Protein AF-A0A9P7SWV3-F1 (afdb_monomer_lite)

Organism: NCBI:txid123648

Structure (mmCIF, N/CA/C/O backbone):
data_AF-A0A9P7SWV3-F1
#
_entry.id   AF-A0A9P7SWV3-F1
#
loop_
_atom_site.group_PDB
_atom_site.id
_atom_site.type_symbol
_atom_site.label_atom_id
_atom_site.label_alt_id
_atom_site.label_comp_id
_atom_site.label_asym_id
_atom_site.label_entity_id
_atom_site.label_seq_id
_atom_site.pdbx_PDB_ins_code
_atom_site.Cartn_x
_atom_site.Cartn_y
_atom_site.Cartn_z
_atom_site.occupancy
_atom_site.B_iso_or_equiv
_atom_site.auth_seq_id
_atom_site.auth_comp_id
_atom_site.auth_asym_id
_atom_site.auth_atom_id
_atom_site.pdbx_PDB_model_num
ATOM 1 N N . MET A 1 1 ? 20.714 -32.577 -22.177 1.00 39.03 1 MET A N 1
ATOM 2 C CA . MET A 1 1 ? 20.484 -31.128 -22.333 1.00 39.03 1 MET A CA 1
ATOM 3 C C . MET A 1 1 ? 19.039 -30.992 -22.747 1.00 39.03 1 MET A C 1
ATOM 5 O O . MET A 1 1 ? 18.682 -31.550 -23.772 1.00 39.03 1 MET A O 1
ATOM 9 N N . SER A 1 2 ? 18.201 -30.453 -21.867 1.00 39.22 2 SER A N 1
ATOM 10 C CA . SER A 1 2 ? 16.748 -30.442 -22.049 1.00 39.22 2 SER A CA 1
ATOM 11 C C . SER A 1 2 ? 16.338 -29.062 -22.540 1.00 39.22 2 SER A C 1
ATOM 13 O O . SER A 1 2 ? 16.364 -28.103 -21.770 1.00 39.22 2 SER A O 1
ATOM 15 N N . ASP A 1 3 ? 16.011 -28.975 -23.823 1.00 48.41 3 ASP A N 1
ATOM 16 C CA . ASP A 1 3 ? 15.522 -27.764 -24.470 1.00 48.41 3 ASP A CA 1
ATOM 17 C C . ASP A 1 3 ? 14.057 -27.527 -24.085 1.00 48.41 3 ASP A C 1
ATOM 19 O O . ASP A 1 3 ? 13.187 -28.353 -24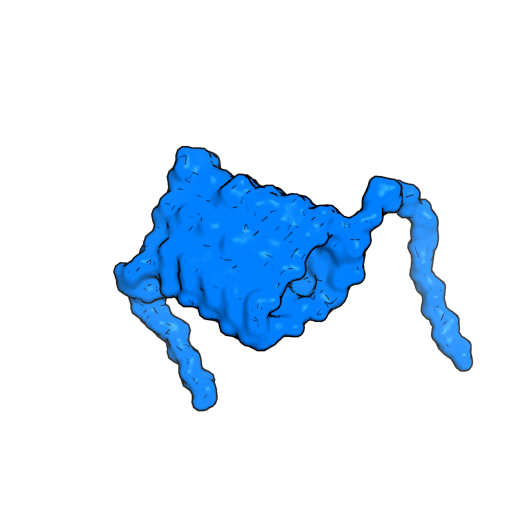.365 1.00 48.41 3 ASP A O 1
ATOM 23 N N . TYR A 1 4 ? 13.773 -26.391 -23.449 1.00 41.53 4 TYR A N 1
ATOM 24 C CA . TYR A 1 4 ? 12.409 -25.898 -23.271 1.00 41.53 4 TYR A CA 1
ATOM 25 C C . TYR A 1 4 ? 12.095 -24.884 -24.375 1.00 41.53 4 TYR A C 1
ATOM 27 O O . TYR A 1 4 ? 12.618 -23.772 -24.383 1.00 41.53 4 TYR A O 1
ATOM 35 N N . TYR A 1 5 ? 11.219 -25.279 -25.299 1.00 44.59 5 TYR A N 1
ATOM 36 C CA . TYR A 1 5 ? 10.535 -24.381 -26.229 1.00 44.59 5 TYR A CA 1
ATOM 37 C C . TYR A 1 5 ? 9.260 -23.836 -25.575 1.00 44.59 5 TYR A C 1
ATOM 39 O O . TYR A 1 5 ? 8.425 -24.612 -25.113 1.00 44.59 5 TYR A O 1
ATOM 47 N N . ALA A 1 6 ? 9.059 -22.519 -25.629 1.00 40.03 6 ALA A N 1
ATOM 48 C CA . ALA A 1 6 ? 7.742 -21.904 -25.493 1.00 40.03 6 ALA A CA 1
ATOM 49 C C . ALA A 1 6 ? 7.605 -20.736 -26.487 1.00 40.03 6 ALA A C 1
ATOM 51 O O . ALA A 1 6 ? 8.231 -19.693 -26.347 1.00 40.03 6 ALA A O 1
ATOM 52 N N . ALA A 1 7 ? 6.829 -21.026 -27.532 1.00 39.44 7 ALA A N 1
ATOM 53 C CA . ALA A 1 7 ? 6.034 -20.183 -28.425 1.00 39.44 7 ALA A CA 1
ATOM 54 C C . ALA A 1 7 ? 6.258 -18.650 -28.491 1.00 39.44 7 ALA A C 1
ATOM 56 O O . ALA A 1 7 ? 5.904 -17.926 -27.572 1.00 39.44 7 ALA A O 1
ATOM 57 N N . GLY A 1 8 ? 6.610 -18.191 -29.703 1.00 38.69 8 GLY A N 1
ATOM 58 C CA . GLY A 1 8 ? 5.845 -17.174 -30.453 1.00 38.69 8 GLY A CA 1
ATOM 59 C C . GLY A 1 8 ? 6.117 -15.684 -30.167 1.00 38.69 8 GLY A C 1
ATOM 60 O O . GLY A 1 8 ? 6.080 -15.271 -29.016 1.00 38.69 8 GLY A O 1
ATOM 61 N N . PRO A 1 9 ? 6.332 -14.839 -31.199 1.00 64.12 9 PRO A N 1
ATOM 62 C CA . PRO A 1 9 ? 6.694 -13.436 -31.028 1.00 64.12 9 PRO A CA 1
ATOM 63 C C . PRO A 1 9 ? 5.447 -12.546 -30.902 1.00 64.12 9 PRO A C 1
ATOM 65 O O . PRO A 1 9 ? 4.568 -12.582 -31.761 1.00 64.12 9 PRO A O 1
ATOM 68 N N . SER A 1 10 ? 5.393 -11.674 -29.897 1.00 42.50 10 SER A N 1
ATOM 69 C CA . SER A 1 10 ? 4.484 -10.523 -29.901 1.00 42.50 10 SER A CA 1
ATOM 70 C C . SER A 1 10 ? 5.249 -9.275 -29.491 1.00 42.50 10 SER A C 1
ATOM 72 O O . SER A 1 10 ? 5.840 -9.208 -28.416 1.00 42.50 10 SER A O 1
ATOM 74 N N . LEU A 1 11 ? 5.282 -8.316 -30.413 1.00 52.41 11 LEU A N 1
ATOM 75 C CA . LEU A 1 11 ? 5.893 -7.009 -30.251 1.00 52.41 11 LEU A CA 1
ATOM 76 C C . LEU A 1 11 ? 5.311 -6.293 -29.027 1.00 52.41 11 LEU A C 1
ATOM 78 O O . LEU A 1 11 ? 4.157 -5.885 -29.076 1.00 52.41 11 LEU A O 1
ATOM 82 N N . GLU A 1 12 ? 6.119 -6.026 -28.004 1.00 39.00 12 GLU A N 1
ATOM 83 C CA . GLU A 1 12 ? 5.798 -4.988 -27.023 1.00 39.00 12 GLU A CA 1
ATOM 84 C C . GLU A 1 12 ? 7.023 -4.103 -26.792 1.00 39.00 12 GLU A C 1
ATOM 86 O O . GLU A 1 12 ? 7.982 -4.443 -26.101 1.00 39.00 12 GLU A O 1
ATOM 91 N N . TYR A 1 13 ? 6.989 -2.930 -27.424 1.00 40.34 13 TYR A N 1
ATOM 92 C CA . TYR A 1 13 ? 7.826 -1.794 -27.066 1.00 40.34 13 TYR A CA 1
ATOM 93 C C . TYR A 1 13 ? 7.386 -1.310 -25.684 1.00 40.34 13 TYR A C 1
ATOM 95 O O . TYR A 1 13 ? 6.547 -0.423 -25.563 1.00 40.34 13 TYR A O 1
ATOM 103 N N . SER A 1 14 ? 7.917 -1.902 -24.622 1.00 44.84 14 SER A N 1
ATOM 104 C CA . SER A 1 14 ? 7.875 -1.317 -23.286 1.00 44.84 14 SER A CA 1
ATOM 105 C C . SER A 1 14 ? 9.023 -1.894 -22.468 1.00 44.84 14 SER A C 1
ATOM 107 O O . SER A 1 14 ? 9.011 -3.064 -22.108 1.00 44.84 14 SER A O 1
ATOM 109 N N . ASN A 1 15 ? 10.033 -1.075 -22.176 1.00 51.16 15 ASN A N 1
ATOM 110 C CA . ASN A 1 15 ? 11.107 -1.398 -21.231 1.00 51.16 15 ASN A CA 1
ATOM 111 C C . ASN A 1 15 ? 10.548 -1.465 -19.789 1.00 51.16 15 ASN A C 1
ATOM 113 O O . ASN A 1 15 ? 10.976 -0.703 -18.926 1.00 51.16 15 ASN A O 1
ATOM 117 N N . PHE A 1 16 ? 9.567 -2.328 -19.508 1.00 53.72 16 PHE A N 1
ATOM 118 C CA . PHE A 1 16 ? 9.227 -2.661 -18.130 1.00 53.72 16 PHE A CA 1
ATOM 119 C C . PHE A 1 16 ? 10.358 -3.524 -17.592 1.00 53.72 16 PHE A C 1
ATOM 121 O O . PHE A 1 16 ? 10.622 -4.622 -18.086 1.00 53.72 16 PHE A O 1
ATOM 128 N N . LYS A 1 17 ? 11.069 -3.018 -16.584 1.00 69.94 17 LYS A N 1
ATOM 129 C CA . LYS A 1 17 ? 12.048 -3.840 -15.880 1.00 69.94 17 LYS A CA 1
ATOM 130 C C . LYS A 1 17 ? 11.255 -4.925 -15.144 1.00 69.94 17 LYS A C 1
ATOM 132 O O . LYS A 1 17 ? 10.518 -4.624 -14.211 1.00 69.94 17 LYS A O 1
ATOM 137 N N . ARG A 1 18 ? 11.331 -6.169 -15.625 1.00 71.50 18 ARG A N 1
ATOM 138 C CA . ARG A 1 18 ? 10.614 -7.292 -15.017 1.00 71.50 18 ARG A CA 1
ATOM 139 C C . ARG A 1 18 ? 11.448 -7.870 -13.882 1.00 71.50 18 ARG A C 1
ATOM 141 O O . ARG A 1 18 ? 12.574 -8.316 -14.098 1.00 71.50 18 ARG A O 1
ATOM 148 N N . CYS A 1 19 ? 10.894 -7.856 -12.680 1.00 78.56 19 CYS A N 1
ATOM 149 C CA . CYS A 1 19 ? 11.506 -8.423 -11.487 1.00 78.56 19 CYS A CA 1
ATOM 150 C C . CYS A 1 19 ? 10.643 -9.574 -10.959 1.00 78.56 19 CYS A C 1
ATOM 152 O O . CYS A 1 19 ? 9.417 -9.542 -11.057 1.00 78.56 19 CYS A O 1
ATOM 154 N N . GLY A 1 20 ? 11.291 -10.594 -10.394 1.00 86.31 20 GLY A N 1
ATOM 155 C CA . GLY A 1 20 ? 10.606 -11.635 -9.628 1.00 86.31 20 GLY A CA 1
ATOM 156 C C . GLY A 1 20 ? 10.197 -11.118 -8.248 1.00 86.31 20 GLY A C 1
ATOM 157 O O . GLY A 1 20 ? 9.825 -9.961 -8.091 1.00 86.31 20 GLY A O 1
ATOM 158 N N . ASN A 1 21 ? 10.310 -11.956 -7.221 1.00 86.56 21 ASN A N 1
ATOM 159 C CA . ASN A 1 21 ? 10.096 -11.501 -5.847 1.00 86.56 21 ASN A CA 1
ATOM 160 C C . ASN A 1 21 ? 11.136 -10.440 -5.457 1.00 86.56 21 ASN A C 1
ATOM 162 O O . ASN A 1 21 ? 12.326 -10.609 -5.725 1.00 86.56 21 ASN A O 1
ATOM 166 N N . ILE A 1 22 ? 10.690 -9.374 -4.797 1.00 87.00 22 ILE A N 1
ATOM 167 C CA . ILE A 1 22 ? 11.555 -8.320 -4.267 1.00 87.00 22 ILE A CA 1
ATOM 168 C C . ILE A 1 22 ? 11.413 -8.330 -2.753 1.00 87.00 22 ILE A C 1
ATOM 170 O O . ILE A 1 22 ? 10.319 -8.146 -2.228 1.00 87.00 22 ILE A O 1
ATOM 174 N N . THR A 1 23 ? 12.517 -8.534 -2.048 1.00 88.00 23 THR A N 1
ATOM 175 C CA . THR A 1 23 ? 12.558 -8.514 -0.585 1.00 88.00 23 THR A CA 1
ATOM 176 C C . THR A 1 23 ? 13.679 -7.596 -0.125 1.00 88.00 23 THR A C 1
ATOM 178 O O . THR A 1 23 ? 14.797 -7.704 -0.624 1.00 88.00 23 THR A O 1
ATOM 181 N N . SER A 1 24 ? 13.387 -6.704 0.814 1.00 86.75 24 SER A N 1
ATOM 182 C CA . SER A 1 24 ? 14.362 -5.796 1.422 1.00 86.75 24 SER A CA 1
ATOM 183 C C . SER A 1 24 ? 14.085 -5.677 2.915 1.00 86.75 24 SER A C 1
ATOM 185 O O . SER A 1 24 ? 12.931 -5.586 3.313 1.00 86.75 24 SER A O 1
ATOM 187 N N . ASP A 1 25 ? 15.111 -5.634 3.756 1.00 87.00 25 ASP A N 1
ATOM 188 C CA . ASP A 1 25 ? 14.944 -5.372 5.194 1.00 87.00 25 ASP A CA 1
ATOM 189 C C . ASP A 1 25 ? 14.910 -3.865 5.509 1.00 87.00 25 ASP A C 1
ATOM 191 O O . ASP A 1 25 ? 14.440 -3.438 6.561 1.00 87.00 25 ASP A O 1
ATOM 195 N N . ASN A 1 26 ? 15.363 -3.038 4.565 1.00 89.12 26 ASN A N 1
ATOM 196 C CA . ASN A 1 26 ? 15.453 -1.584 4.677 1.00 89.12 26 ASN A CA 1
ATOM 197 C C . ASN A 1 26 ? 14.523 -0.889 3.670 1.00 89.12 26 ASN A C 1
ATOM 199 O O . ASN A 1 26 ? 13.709 -1.532 3.012 1.00 89.12 26 ASN A O 1
ATOM 203 N N . LEU A 1 27 ? 14.665 0.436 3.542 1.00 87.44 27 LEU A N 1
ATOM 204 C CA . LEU A 1 27 ? 13.975 1.258 2.546 1.00 87.44 27 LEU A CA 1
ATOM 205 C C . LEU A 1 27 ? 14.071 0.643 1.140 1.00 87.44 27 LEU A C 1
ATOM 207 O O . LEU A 1 27 ? 15.168 0.488 0.604 1.00 87.44 27 LEU A O 1
ATOM 211 N N . LEU A 1 28 ? 12.919 0.368 0.532 1.00 88.75 28 LEU A N 1
ATOM 212 C CA . LEU A 1 28 ? 12.810 -0.117 -0.837 1.00 88.75 28 LEU A CA 1
ATOM 213 C C . LEU A 1 28 ? 12.247 0.985 -1.737 1.00 88.75 28 LEU A C 1
ATOM 215 O O . LEU A 1 28 ? 11.121 1.434 -1.534 1.00 88.75 28 LEU A O 1
ATOM 219 N N . THR A 1 29 ? 13.001 1.382 -2.758 1.00 88.75 29 THR A N 1
ATOM 220 C CA . THR A 1 29 ? 12.540 2.345 -3.766 1.00 88.75 29 THR A CA 1
ATOM 221 C C . THR A 1 29 ? 12.425 1.657 -5.117 1.00 88.75 29 THR A C 1
ATOM 223 O O . THR A 1 29 ? 13.398 1.094 -5.618 1.00 88.75 29 THR A O 1
ATOM 226 N N . LEU A 1 30 ? 11.235 1.708 -5.709 1.00 86.62 30 LEU A N 1
ATOM 227 C CA . LEU A 1 30 ? 10.934 1.161 -7.024 1.00 86.62 30 LEU A CA 1
ATOM 228 C C . LEU A 1 30 ? 10.432 2.286 -7.923 1.00 86.62 30 LEU A C 1
ATOM 230 O O . LEU A 1 30 ? 9.436 2.939 -7.623 1.00 86.62 30 LEU A O 1
ATOM 234 N N . THR A 1 31 ? 11.112 2.484 -9.044 1.00 87.44 31 THR A N 1
ATOM 235 C CA . THR A 1 31 ? 10.754 3.506 -10.028 1.00 87.44 31 THR A CA 1
ATOM 236 C C . THR A 1 31 ? 10.341 2.821 -11.321 1.00 87.44 31 THR A C 1
ATOM 238 O O . THR A 1 31 ? 11.062 1.966 -11.841 1.00 87.44 31 THR A O 1
ATOM 241 N N . GLY A 1 32 ? 9.156 3.172 -11.804 1.00 81.44 32 GLY A N 1
ATOM 242 C CA . GLY A 1 32 ? 8.552 2.629 -13.004 1.00 81.44 32 GLY A CA 1
ATOM 243 C C . GLY A 1 32 ? 9.060 3.273 -14.297 1.00 81.44 32 GLY A C 1
ATOM 244 O O . GLY A 1 32 ? 9.696 4.329 -14.252 1.00 81.44 32 GLY A O 1
ATOM 245 N N . PRO A 1 33 ? 8.750 2.674 -15.464 1.00 86.25 33 PRO A N 1
ATOM 246 C CA . PRO A 1 33 ? 7.885 1.501 -15.665 1.00 86.25 33 PRO A CA 1
ATOM 247 C C . PRO A 1 33 ? 8.495 0.189 -15.127 1.00 86.25 33 PRO A C 1
ATOM 249 O O . PRO A 1 33 ? 9.539 -0.265 -15.595 1.00 86.25 33 PRO A O 1
ATOM 252 N N . LEU A 1 34 ? 7.845 -0.426 -14.130 1.00 86.69 34 LEU A N 1
ATOM 253 C CA . LEU A 1 34 ? 8.314 -1.645 -13.457 1.00 86.69 34 LEU A CA 1
ATOM 254 C C . LEU A 1 34 ? 7.191 -2.680 -13.382 1.00 86.69 34 LEU A C 1
ATOM 256 O O . LEU A 1 34 ? 6.073 -2.351 -12.989 1.00 86.69 34 LEU A O 1
ATOM 260 N N . GLU A 1 35 ? 7.514 -3.930 -13.703 1.00 87.94 35 GLU A N 1
ATOM 261 C CA . GLU A 1 35 ? 6.604 -5.059 -13.535 1.00 87.94 35 GLU A CA 1
ATOM 262 C C . GLU A 1 35 ? 7.225 -6.081 -12.583 1.00 87.94 35 GLU A C 1
ATOM 264 O O . GLU A 1 35 ? 8.328 -6.583 -12.800 1.00 87.94 35 GLU A O 1
ATOM 269 N N . VAL A 1 36 ? 6.514 -6.398 -11.512 1.00 88.38 36 VAL A N 1
ATOM 270 C CA . VAL A 1 36 ? 6.912 -7.380 -10.517 1.00 88.38 36 VAL A CA 1
ATOM 271 C C . VAL A 1 36 ? 5.970 -8.565 -10.631 1.00 88.38 36 VAL A C 1
ATOM 273 O O . VAL A 1 36 ? 4.812 -8.487 -10.232 1.00 88.38 36 VAL A O 1
ATOM 276 N N . THR A 1 37 ? 6.468 -9.678 -11.164 1.00 87.81 37 THR A N 1
ATOM 277 C CA . THR A 1 37 ? 5.660 -10.898 -11.332 1.00 87.81 37 THR A CA 1
ATOM 278 C C . THR A 1 37 ? 5.496 -11.684 -10.025 1.00 87.81 37 THR A C 1
ATOM 280 O O . THR A 1 37 ? 4.854 -12.733 -9.991 1.00 87.81 37 THR A O 1
ATOM 283 N N . GLY A 1 38 ? 6.151 -11.228 -8.957 1.00 88.25 38 GLY A N 1
ATOM 284 C CA . GLY A 1 38 ? 6.188 -11.869 -7.651 1.00 88.25 38 GLY A CA 1
ATOM 285 C C . GLY A 1 38 ? 5.613 -10.998 -6.538 1.00 88.25 38 GLY A C 1
ATOM 286 O O . GLY A 1 38 ? 4.872 -10.046 -6.777 1.00 88.25 38 GLY A O 1
ATOM 287 N N . ASN A 1 39 ? 5.985 -11.336 -5.306 1.00 88.94 39 ASN A N 1
ATOM 288 C CA . ASN A 1 39 ? 5.650 -10.559 -4.118 1.00 88.94 39 ASN A CA 1
ATOM 289 C C . ASN A 1 39 ? 6.717 -9.494 -3.847 1.00 88.94 39 ASN A C 1
ATOM 291 O O . ASN A 1 39 ? 7.909 -9.726 -4.072 1.00 88.94 39 ASN A O 1
ATOM 295 N N . VAL A 1 40 ? 6.293 -8.355 -3.311 1.00 90.00 40 VAL A N 1
ATOM 296 C CA . VAL A 1 40 ? 7.177 -7.276 -2.869 1.00 90.00 40 VAL A CA 1
ATOM 297 C C . VAL A 1 40 ? 7.055 -7.147 -1.359 1.00 90.00 40 VAL A C 1
ATOM 299 O O . VAL A 1 40 ? 5.985 -6.826 -0.857 1.00 90.00 40 VAL A O 1
ATOM 302 N N . ARG A 1 41 ? 8.146 -7.379 -0.630 1.00 89.75 41 ARG A N 1
ATOM 303 C CA . ARG A 1 41 ? 8.193 -7.270 0.830 1.00 89.75 41 ARG A CA 1
ATOM 304 C C . ARG A 1 41 ? 9.300 -6.325 1.258 1.00 89.75 41 ARG A C 1
ATOM 306 O O . ARG A 1 41 ? 10.434 -6.445 0.798 1.00 89.75 41 ARG A O 1
ATOM 313 N N . SER A 1 42 ? 8.985 -5.425 2.176 1.00 90.19 42 SER A N 1
ATOM 314 C CA . SER A 1 42 ? 9.972 -4.544 2.788 1.00 90.19 42 SER A CA 1
ATOM 315 C C . SER A 1 42 ? 9.811 -4.500 4.300 1.00 90.19 42 SER A C 1
ATOM 317 O O . SER A 1 42 ? 8.738 -4.142 4.785 1.00 90.19 42 SER A O 1
ATOM 319 N N . GLY A 1 43 ? 10.881 -4.813 5.035 1.00 87.00 43 GLY A N 1
ATOM 320 C CA . GLY A 1 43 ? 10.996 -4.580 6.477 1.00 87.00 43 GLY A CA 1
ATOM 321 C C . GLY A 1 43 ? 11.040 -3.089 6.836 1.00 87.00 43 GLY A C 1
ATOM 322 O O . GLY A 1 43 ? 10.675 -2.704 7.943 1.00 87.00 43 GLY A O 1
ATOM 323 N N . GLY A 1 44 ? 11.425 -2.237 5.879 1.00 87.56 44 GLY A N 1
ATOM 324 C CA . GLY A 1 44 ? 11.401 -0.781 6.000 1.00 87.56 44 GLY A CA 1
ATOM 325 C C . GLY A 1 44 ? 10.305 -0.118 5.164 1.00 87.56 44 GLY A C 1
ATOM 326 O O . GLY A 1 44 ? 9.375 -0.759 4.671 1.00 87.56 44 GLY A O 1
ATOM 327 N N . SER A 1 45 ? 10.437 1.192 4.966 1.00 89.81 45 SER A N 1
ATOM 328 C CA . SER A 1 45 ? 9.539 1.981 4.116 1.00 89.81 45 SER A CA 1
ATOM 329 C C . SER A 1 45 ? 9.604 1.547 2.649 1.00 89.81 45 SER A C 1
ATOM 331 O O . SER A 1 45 ? 10.662 1.145 2.170 1.00 89.81 45 SER A O 1
ATOM 333 N N . ILE A 1 46 ? 8.510 1.704 1.906 1.00 91.31 46 ILE A N 1
ATOM 334 C CA . ILE A 1 46 ? 8.484 1.471 0.455 1.00 91.31 46 ILE A CA 1
ATOM 335 C C . ILE A 1 46 ? 8.131 2.773 -0.259 1.00 91.31 46 ILE A C 1
ATOM 337 O O . ILE A 1 46 ? 7.170 3.441 0.114 1.00 91.31 46 ILE A O 1
ATOM 341 N N . HIS A 1 47 ? 8.885 3.117 -1.299 1.00 91.69 47 HIS A N 1
ATOM 342 C CA . HIS A 1 47 ? 8.580 4.218 -2.206 1.00 91.69 47 HIS A CA 1
ATOM 343 C C . HIS A 1 47 ? 8.383 3.679 -3.618 1.00 91.69 47 HIS A C 1
ATOM 345 O O . HIS A 1 47 ? 9.308 3.118 -4.201 1.00 91.69 47 HIS A O 1
ATOM 351 N N . LEU A 1 48 ? 7.179 3.840 -4.160 1.00 90.44 48 LEU A N 1
ATOM 352 C CA . LEU A 1 48 ? 6.859 3.497 -5.543 1.00 90.44 48 LEU A CA 1
ATOM 353 C C . LEU A 1 48 ? 6.679 4.787 -6.337 1.00 90.44 48 LEU A C 1
ATOM 355 O O . LEU A 1 48 ? 5.869 5.629 -5.958 1.00 90.44 48 LEU A O 1
ATOM 359 N N . GLU A 1 49 ? 7.393 4.947 -7.440 1.00 90.06 49 GLU A N 1
ATOM 360 C CA . GLU A 1 49 ? 7.255 6.111 -8.316 1.00 90.06 49 GLU A CA 1
ATOM 361 C C . GLU A 1 49 ? 6.946 5.686 -9.748 1.00 90.06 49 GLU A C 1
ATOM 363 O O . GLU A 1 49 ? 7.509 4.719 -10.253 1.00 90.06 49 GLU A O 1
ATOM 368 N N . GLY A 1 50 ? 6.067 6.420 -10.426 1.00 88.69 50 GLY A N 1
ATOM 369 C CA . GLY A 1 50 ? 5.670 6.129 -11.802 1.00 88.69 50 GLY A CA 1
ATOM 370 C C . GLY A 1 50 ? 4.665 4.978 -11.912 1.00 88.69 50 GLY A C 1
ATOM 371 O O . GLY A 1 50 ? 3.785 4.823 -11.068 1.00 88.69 50 GLY A O 1
ATOM 372 N N . HIS A 1 51 ? 4.760 4.210 -12.999 1.00 88.81 51 HIS A N 1
ATOM 373 C CA . HIS A 1 51 ? 3.868 3.082 -13.280 1.00 88.81 51 HIS A CA 1
ATOM 374 C C . HIS A 1 51 ? 4.476 1.777 -12.764 1.00 88.81 51 HIS A C 1
ATOM 376 O O . HIS A 1 51 ? 5.483 1.310 -13.302 1.00 88.81 51 HIS A O 1
ATOM 382 N N . VAL A 1 52 ? 3.867 1.192 -11.733 1.00 89.69 52 VAL A N 1
ATOM 383 C CA . VAL A 1 52 ? 4.334 -0.056 -11.117 1.00 89.69 52 VAL A CA 1
ATOM 38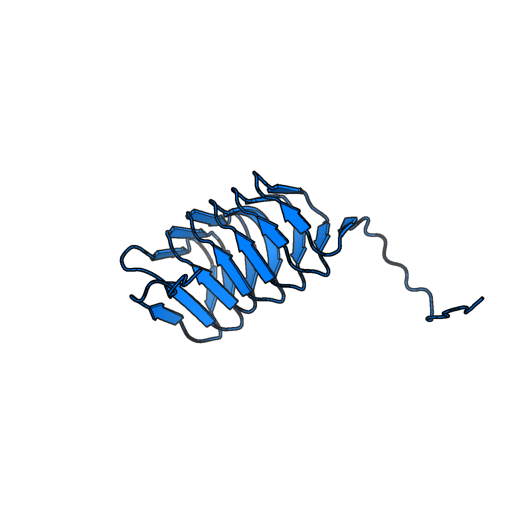4 C C . VAL A 1 52 ? 3.206 -1.077 -11.112 1.00 89.69 52 VAL A C 1
ATOM 386 O O . VAL A 1 52 ? 2.119 -0.803 -10.613 1.00 89.69 52 VAL A O 1
ATOM 389 N N . ILE A 1 53 ? 3.475 -2.261 -11.653 1.00 90.06 53 ILE A N 1
ATOM 390 C CA . ILE A 1 53 ? 2.537 -3.384 -11.671 1.00 90.06 53 ILE A CA 1
ATOM 391 C C . ILE A 1 53 ? 3.133 -4.501 -10.824 1.00 90.06 53 ILE A C 1
ATOM 393 O O . ILE A 1 53 ? 4.272 -4.898 -11.043 1.00 90.06 53 ILE A O 1
ATOM 397 N N . ILE A 1 54 ? 2.379 -5.004 -9.858 1.00 91.25 54 ILE A N 1
ATOM 398 C CA . ILE A 1 54 ? 2.753 -6.096 -8.963 1.00 91.25 54 ILE A CA 1
ATOM 399 C C . ILE A 1 54 ? 1.678 -7.160 -9.117 1.00 91.25 54 ILE A C 1
ATOM 401 O O . ILE A 1 54 ? 0.528 -6.932 -8.766 1.00 91.25 54 ILE A O 1
ATOM 405 N N . THR A 1 55 ? 2.009 -8.327 -9.654 1.00 90.56 55 THR A N 1
ATOM 406 C CA . THR A 1 55 ? 1.014 -9.399 -9.817 1.00 90.56 55 THR A CA 1
ATOM 407 C C . THR A 1 55 ? 0.796 -10.184 -8.525 1.00 90.56 55 THR A C 1
ATOM 409 O O . THR A 1 55 ? -0.248 -10.811 -8.364 1.00 90.56 55 THR A O 1
ATOM 412 N N . GLY A 1 56 ? 1.778 -10.173 -7.617 1.00 90.06 56 GLY A N 1
ATOM 413 C CA . GLY A 1 56 ? 1.690 -10.789 -6.295 1.00 90.06 56 GLY A CA 1
ATOM 414 C C . GLY A 1 56 ? 1.149 -9.846 -5.219 1.00 90.06 56 GLY A C 1
ATOM 415 O O . GLY A 1 56 ? 0.389 -8.923 -5.496 1.00 90.06 56 GLY A O 1
ATOM 416 N N . SER A 1 57 ? 1.546 -10.101 -3.972 1.00 91.19 57 SER A N 1
ATOM 417 C CA . SER A 1 57 ? 1.196 -9.279 -2.804 1.00 91.19 57 SER A CA 1
ATOM 418 C C . SER A 1 57 ? 2.278 -8.240 -2.500 1.00 91.19 57 SER A C 1
ATOM 420 O O . SER A 1 57 ? 3.456 -8.451 -2.802 1.00 91.19 57 SER A O 1
ATOM 422 N N . LEU A 1 58 ? 1.878 -7.127 -1.884 1.00 91.44 58 LEU A N 1
ATOM 423 C CA . LEU A 1 58 ? 2.765 -6.038 -1.470 1.00 91.44 58 LEU A CA 1
ATOM 424 C C . LEU A 1 58 ? 2.697 -5.882 0.049 1.00 91.44 58 LEU A C 1
ATOM 426 O O . LEU A 1 58 ? 1.673 -5.451 0.562 1.00 91.44 58 LEU A O 1
ATOM 430 N N . ASP A 1 59 ? 3.787 -6.178 0.748 1.00 91.38 59 ASP A N 1
ATOM 431 C CA . ASP A 1 59 ? 3.891 -6.114 2.206 1.00 91.38 59 ASP A CA 1
ATOM 432 C C . ASP A 1 59 ? 4.903 -5.039 2.629 1.00 91.38 59 ASP A C 1
ATOM 434 O O . ASP A 1 59 ? 6.115 -5.188 2.442 1.00 91.38 59 ASP A O 1
ATOM 438 N N . ALA A 1 60 ? 4.417 -3.957 3.236 1.00 91.25 60 ALA A N 1
ATOM 439 C CA . ALA A 1 60 ? 5.241 -2.870 3.757 1.00 91.25 60 ALA A CA 1
ATOM 440 C C . ALA A 1 60 ? 5.148 -2.801 5.284 1.00 91.25 60 ALA A C 1
ATOM 442 O O . ALA A 1 60 ? 4.123 -2.382 5.824 1.00 91.25 60 ALA A O 1
ATOM 443 N N . TYR A 1 61 ? 6.225 -3.173 5.979 1.00 89.88 61 TYR A N 1
ATOM 444 C CA . TYR A 1 61 ? 6.311 -3.059 7.441 1.00 89.88 61 TYR A CA 1
ATOM 445 C C . TYR A 1 61 ? 6.557 -1.617 7.904 1.00 89.88 61 TYR A C 1
ATOM 447 O O . TYR A 1 61 ? 6.219 -1.256 9.027 1.00 89.88 61 TYR A O 1
ATOM 455 N N . GLY A 1 62 ? 7.107 -0.778 7.024 1.00 88.69 62 GLY A N 1
ATOM 456 C CA . GLY A 1 62 ? 7.201 0.664 7.218 1.00 88.69 62 GLY A CA 1
ATOM 457 C C . GLY A 1 62 ? 6.101 1.456 6.495 1.00 88.69 62 GLY A C 1
ATOM 458 O O . GLY A 1 62 ? 5.138 0.891 5.969 1.00 88.69 62 GLY A O 1
ATOM 459 N N . PRO A 1 63 ? 6.246 2.791 6.429 1.00 90.06 63 PRO A N 1
ATOM 460 C CA . PRO A 1 63 ? 5.373 3.630 5.621 1.00 90.06 63 PRO A CA 1
ATOM 461 C C . PRO A 1 63 ? 5.540 3.318 4.128 1.00 90.06 63 PRO A C 1
ATOM 463 O O . PRO A 1 63 ? 6.659 3.192 3.624 1.00 90.06 63 PRO A O 1
ATOM 466 N N . LEU A 1 64 ? 4.424 3.218 3.412 1.00 91.31 64 LEU A N 1
ATOM 467 C CA . LEU A 1 64 ? 4.385 2.977 1.971 1.00 91.31 64 LEU A CA 1
ATOM 468 C C . LEU A 1 64 ? 3.905 4.255 1.286 1.00 91.31 64 LEU A C 1
ATOM 470 O O . LEU A 1 64 ? 2.783 4.704 1.500 1.00 91.31 64 LEU A O 1
ATOM 474 N N . THR A 1 65 ? 4.763 4.854 0.469 1.00 92.00 65 THR A N 1
ATOM 475 C CA . THR A 1 65 ? 4.435 6.038 -0.324 1.00 92.00 65 THR A CA 1
ATOM 476 C C . THR A 1 65 ? 4.450 5.673 -1.794 1.00 92.00 65 THR A C 1
ATOM 478 O O . THR A 1 65 ? 5.399 5.067 -2.281 1.00 92.00 65 THR A O 1
ATOM 481 N N . THR A 1 66 ? 3.406 6.051 -2.517 1.00 90.44 66 THR A N 1
ATOM 482 C CA . THR A 1 66 ? 3.304 5.819 -3.953 1.00 90.44 66 THR A CA 1
ATOM 483 C C . THR A 1 66 ? 3.001 7.128 -4.667 1.00 90.44 66 THR A C 1
ATOM 485 O O . THR A 1 66 ? 2.143 7.907 -4.245 1.00 90.44 66 THR A O 1
ATOM 488 N N . ASN A 1 67 ? 3.747 7.404 -5.727 1.00 91.19 67 ASN A N 1
ATOM 489 C CA . ASN A 1 67 ? 3.642 8.612 -6.526 1.00 91.19 67 ASN A CA 1
ATOM 490 C C . ASN A 1 67 ? 3.492 8.221 -7.998 1.00 91.19 67 ASN A C 1
ATOM 492 O O . ASN A 1 67 ? 4.469 8.129 -8.740 1.00 91.19 67 ASN A O 1
ATOM 496 N N . GLY A 1 68 ? 2.259 7.910 -8.393 1.00 89.00 68 GLY A N 1
ATOM 497 C CA . GLY A 1 68 ? 1.936 7.406 -9.722 1.00 89.00 68 GLY A CA 1
ATOM 498 C C . GLY A 1 68 ? 0.796 6.396 -9.690 1.00 89.00 68 GLY A C 1
ATOM 499 O O . GLY A 1 68 ? -0.060 6.448 -8.803 1.00 89.00 68 GLY A O 1
ATOM 500 N N . ASN A 1 69 ? 0.796 5.490 -10.664 1.00 89.19 69 ASN A N 1
ATOM 501 C CA . ASN A 1 69 ? -0.208 4.440 -10.781 1.00 89.19 69 ASN A CA 1
ATOM 502 C C . ASN A 1 69 ? 0.406 3.118 -10.333 1.00 89.19 69 ASN A C 1
ATOM 504 O O . ASN A 1 69 ? 1.379 2.649 -10.929 1.00 89.19 69 ASN A O 1
ATOM 508 N N . VAL A 1 70 ? -0.181 2.526 -9.299 1.00 90.50 70 VAL A N 1
ATOM 509 C CA . VAL A 1 70 ? 0.244 1.244 -8.748 1.00 90.50 70 VAL A CA 1
ATOM 510 C C . VAL A 1 70 ? -0.888 0.247 -8.893 1.00 90.50 70 VAL A C 1
ATOM 512 O O . VAL A 1 70 ? -1.966 0.470 -8.347 1.00 90.50 70 VAL A O 1
ATOM 515 N N . SER A 1 71 ? -0.601 -0.850 -9.585 1.00 90.75 71 SER A N 1
ATOM 516 C CA . SER A 1 71 ? -1.509 -1.979 -9.739 1.00 90.75 71 SER A CA 1
ATOM 517 C C . SER A 1 71 ? -1.005 -3.173 -8.962 1.00 90.75 71 SER A C 1
ATOM 519 O O . SER A 1 71 ? 0.143 -3.579 -9.130 1.00 90.75 71 SER A O 1
ATOM 521 N N . CYS A 1 72 ? -1.853 -3.719 -8.098 1.00 91.25 72 CYS A N 1
ATOM 522 C CA . CYS A 1 72 ? -1.569 -4.897 -7.300 1.00 91.25 72 CYS A CA 1
ATOM 523 C C . CYS A 1 72 ? -2.615 -5.984 -7.576 1.00 91.25 72 CYS A C 1
ATOM 525 O O . CYS A 1 72 ? -3.783 -5.875 -7.202 1.00 91.25 72 CYS A O 1
ATOM 527 N N . GLY A 1 73 ? -2.182 -7.072 -8.208 1.00 88.94 73 GLY A N 1
ATOM 528 C CA . GLY A 1 73 ? -3.004 -8.256 -8.446 1.00 88.94 73 GLY A CA 1
ATOM 529 C C . GLY A 1 73 ? -3.314 -9.047 -7.172 1.00 88.94 73 GLY A C 1
ATOM 530 O O . GLY A 1 73 ? -4.235 -9.858 -7.176 1.00 88.94 73 GLY A O 1
ATOM 531 N N . GLY A 1 74 ? -2.575 -8.814 -6.085 1.00 89.81 74 GLY A N 1
ATOM 532 C CA . GLY A 1 74 ? -2.781 -9.450 -4.789 1.00 89.81 74 GLY A CA 1
ATOM 533 C C . GLY A 1 74 ? -3.278 -8.496 -3.705 1.00 89.81 74 GLY A C 1
ATOM 534 O O . GLY A 1 74 ? -3.941 -7.484 -3.957 1.00 89.81 74 GLY A O 1
ATOM 535 N N . THR A 1 75 ? -2.951 -8.848 -2.462 1.00 90.75 75 THR A N 1
ATOM 536 C CA . THR A 1 75 ? -3.263 -8.030 -1.289 1.00 90.75 75 THR A CA 1
ATOM 537 C C . THR A 1 75 ? -2.137 -7.035 -1.035 1.00 90.75 75 THR A C 1
ATOM 539 O O . THR A 1 75 ? -0.960 -7.395 -1.024 1.00 90.75 75 THR A O 1
ATOM 542 N N . 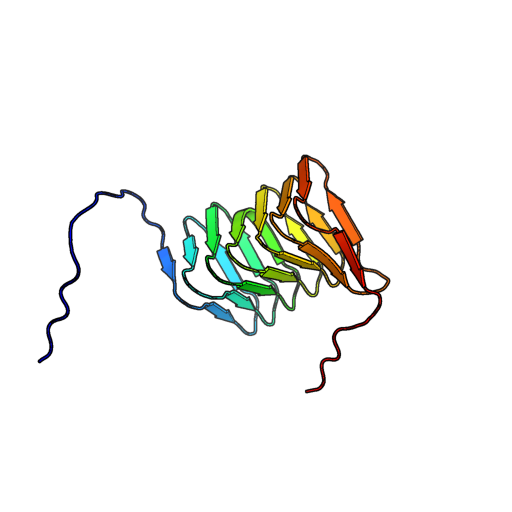VAL A 1 76 ? -2.500 -5.779 -0.801 1.00 91.25 76 VAL A N 1
ATOM 543 C CA . VAL A 1 76 ? -1.594 -4.732 -0.331 1.00 91.25 76 VAL A CA 1
ATOM 544 C C . VAL A 1 76 ? -1.730 -4.629 1.181 1.00 91.25 76 VAL A C 1
ATOM 546 O O . VAL A 1 76 ? -2.811 -4.326 1.680 1.00 91.25 76 VAL A O 1
ATOM 549 N N . LYS A 1 77 ? -0.642 -4.864 1.909 1.00 90.75 77 LYS A N 1
ATOM 550 C CA . LYS A 1 77 ? -0.553 -4.717 3.360 1.00 90.75 77 LYS A CA 1
ATOM 551 C C . LYS A 1 77 ? 0.400 -3.588 3.706 1.00 90.75 77 LYS A C 1
ATOM 553 O O . LYS A 1 77 ? 1.551 -3.571 3.267 1.00 90.75 77 LYS A O 1
ATOM 558 N N . SER A 1 78 ? -0.063 -2.649 4.523 1.00 89.88 78 SER A N 1
ATOM 559 C CA . SER A 1 78 ? 0.794 -1.604 5.080 1.00 89.88 78 SER A CA 1
ATOM 560 C C . SER A 1 78 ? 0.625 -1.524 6.586 1.00 89.88 78 SER A C 1
ATOM 562 O O . SER A 1 78 ? -0.477 -1.294 7.089 1.00 89.88 78 SER A O 1
ATOM 564 N N . TYR A 1 79 ? 1.741 -1.692 7.291 1.00 87.75 79 TYR A N 1
ATOM 565 C CA . TYR A 1 79 ? 1.807 -1.637 8.748 1.00 87.75 79 TYR A CA 1
ATOM 566 C C . TYR A 1 79 ? 2.102 -0.234 9.297 1.00 87.75 79 TYR A C 1
ATOM 568 O O . TYR A 1 79 ? 2.169 -0.038 10.506 1.00 87.75 79 TYR A O 1
ATOM 576 N N . GLY A 1 80 ? 2.258 0.754 8.414 1.00 86.69 80 GLY A N 1
ATOM 577 C CA . GLY A 1 80 ? 2.544 2.140 8.767 1.00 86.69 80 GLY A CA 1
ATOM 578 C C . GLY A 1 80 ? 1.544 3.125 8.168 1.00 86.69 80 GLY A C 1
ATOM 579 O O . GLY A 1 80 ? 0.349 2.855 8.035 1.00 86.69 80 GLY A O 1
ATOM 580 N N . SER A 1 81 ? 2.043 4.308 7.806 1.00 88.88 81 SER A N 1
ATOM 581 C CA . SER A 1 81 ? 1.281 5.255 6.999 1.00 88.88 81 SER A CA 1
ATOM 582 C C . SER A 1 81 ? 1.364 4.879 5.520 1.00 88.88 81 SER A C 1
ATOM 584 O O . SER A 1 81 ? 2.449 4.742 4.955 1.00 88.88 81 SER A O 1
ATOM 586 N N . LEU A 1 82 ? 0.206 4.735 4.886 1.00 90.19 82 LEU A N 1
ATOM 587 C CA . LEU A 1 82 ? 0.085 4.494 3.456 1.00 90.19 82 LEU A CA 1
ATOM 588 C C . LEU A 1 82 ? -0.305 5.803 2.775 1.00 90.19 82 LEU A C 1
ATOM 590 O O . LEU A 1 82 ? -1.376 6.341 3.045 1.00 90.19 82 LEU A O 1
ATOM 594 N N . LYS A 1 83 ? 0.549 6.337 1.904 1.00 91.88 83 LYS A N 1
ATOM 595 C CA . LYS A 1 83 ? 0.273 7.555 1.140 1.00 91.88 83 LYS A CA 1
ATOM 596 C C . LYS A 1 83 ? 0.282 7.269 -0.355 1.00 91.8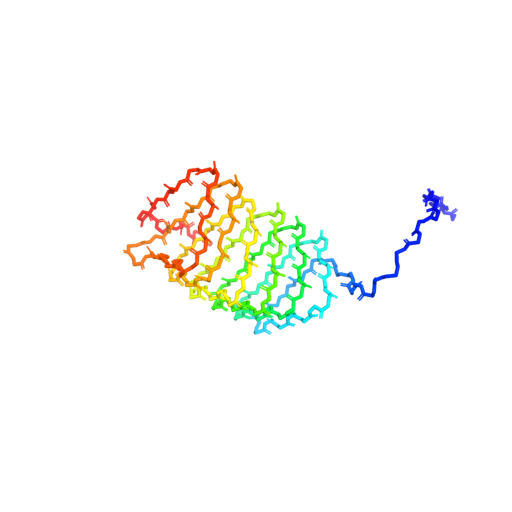8 83 LYS A C 1
ATOM 598 O O . LYS A 1 83 ? 1.291 6.819 -0.883 1.00 91.88 83 LYS A O 1
ATOM 603 N N . ILE A 1 84 ? -0.812 7.561 -1.052 1.00 90.62 84 ILE A N 1
ATOM 604 C CA . ILE A 1 84 ? -0.922 7.374 -2.506 1.00 90.62 84 ILE A CA 1
ATOM 605 C C . ILE A 1 84 ? -1.273 8.702 -3.174 1.00 90.62 84 ILE A C 1
ATOM 607 O O . ILE A 1 84 ? -2.411 9.170 -3.120 1.00 90.62 84 ILE A O 1
ATOM 611 N N . SER A 1 85 ? -0.289 9.294 -3.844 1.00 90.06 85 SER A N 1
ATOM 612 C CA . SER A 1 85 ? -0.408 10.544 -4.604 1.00 90.06 85 SER A CA 1
ATOM 613 C C . SER A 1 85 ? -0.820 10.295 -6.063 1.00 90.06 85 SER A C 1
ATOM 615 O O . SER A 1 85 ? -0.356 10.975 -6.973 1.00 90.06 85 SER A O 1
ATOM 617 N N . GLY A 1 86 ? -1.674 9.303 -6.303 1.00 87.44 86 GLY A N 1
ATOM 618 C CA . GLY A 1 86 ? -2.088 8.890 -7.640 1.00 87.44 86 GLY A CA 1
ATOM 619 C C . GLY A 1 86 ? -3.210 7.863 -7.580 1.00 87.44 86 GLY A C 1
ATOM 620 O O . GLY A 1 86 ? -4.175 8.059 -6.837 1.00 87.44 86 GLY A O 1
ATOM 621 N N . PHE A 1 87 ? -3.071 6.789 -8.352 1.00 88.94 87 PHE A N 1
ATOM 622 C CA . PHE A 1 87 ? -4.049 5.710 -8.428 1.00 88.94 87 PHE A CA 1
ATOM 623 C C . PHE A 1 87 ? -3.475 4.433 -7.818 1.00 88.94 87 PHE A C 1
ATOM 625 O O . PHE A 1 87 ? -2.406 3.984 -8.229 1.00 88.94 87 PHE A O 1
ATOM 632 N N . LEU A 1 88 ? -4.188 3.851 -6.856 1.00 89.81 88 LEU A N 1
ATOM 633 C CA . LEU A 1 88 ? -3.915 2.500 -6.377 1.00 89.81 88 LEU A CA 1
ATOM 634 C C . LEU A 1 88 ? -5.056 1.588 -6.811 1.00 89.81 88 LEU A C 1
ATOM 636 O O . LEU A 1 88 ? -6.196 1.826 -6.408 1.00 89.81 88 LEU A O 1
ATOM 640 N N . ASP A 1 89 ? -4.734 0.536 -7.560 1.00 90.62 89 ASP A N 1
ATOM 641 C CA . ASP A 1 89 ? -5.606 -0.619 -7.724 1.00 90.62 89 ASP A CA 1
ATOM 642 C C . ASP A 1 89 ? -5.072 -1.844 -6.984 1.00 90.62 89 ASP A C 1
ATOM 644 O O . ASP A 1 89 ? -3.878 -2.137 -6.999 1.00 90.62 89 ASP A O 1
ATOM 648 N N . GLY A 1 90 ? -5.971 -2.542 -6.293 1.00 89.38 90 GLY A N 1
ATOM 649 C CA . GLY A 1 90 ? -5.649 -3.738 -5.522 1.00 89.38 90 GLY A CA 1
ATOM 650 C C . GLY A 1 90 ? -6.801 -4.735 -5.494 1.00 89.38 90 GLY A C 1
ATOM 651 O O . GLY A 1 90 ? -7.968 -4.340 -5.470 1.00 89.38 90 GLY A O 1
ATOM 652 N N . GLN A 1 91 ? -6.502 -6.035 -5.442 1.00 90.56 91 GLN A N 1
ATOM 653 C CA . GLN A 1 91 ? -7.523 -7.045 -5.129 1.00 90.56 91 GLN A CA 1
ATOM 654 C C . GLN A 1 91 ? -7.909 -7.008 -3.649 1.00 90.56 91 GLN A C 1
ATOM 656 O O . GLN A 1 91 ? -9.078 -7.145 -3.312 1.00 90.56 91 GLN A O 1
ATOM 661 N N . GLY A 1 92 ? -6.961 -6.768 -2.751 1.00 91.00 92 GLY A N 1
ATOM 662 C CA . GLY A 1 92 ? -7.239 -6.598 -1.327 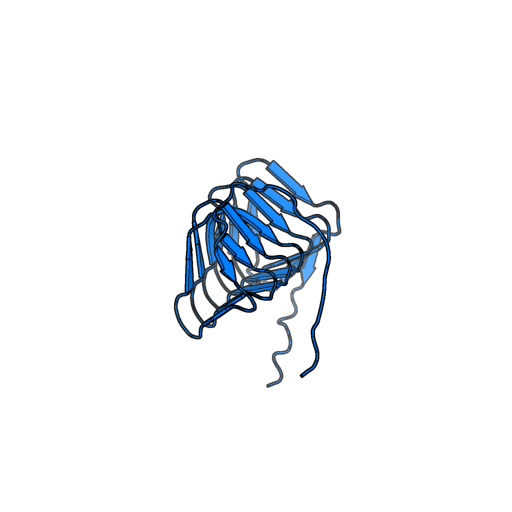1.00 91.00 92 GLY A CA 1
ATOM 663 C C . GLY A 1 92 ? -6.383 -5.494 -0.741 1.00 91.00 92 GLY A C 1
ATOM 664 O O . GLY A 1 92 ? -5.252 -5.290 -1.179 1.00 91.00 92 GLY A O 1
ATOM 665 N N . LEU A 1 93 ? -6.907 -4.787 0.253 1.00 91.31 93 LEU A N 1
ATOM 666 C CA . LEU A 1 93 ? -6.158 -3.748 0.946 1.00 91.31 93 LEU A CA 1
ATOM 667 C C . LEU A 1 93 ? -6.310 -3.912 2.455 1.00 91.31 93 LEU A C 1
ATOM 669 O O . LEU A 1 93 ? -7.413 -3.810 2.979 1.00 91.31 93 LEU A O 1
ATOM 673 N N . GLU A 1 94 ? -5.201 -4.164 3.143 1.00 90.94 94 GLU A N 1
ATOM 674 C CA . GLU A 1 94 ? -5.113 -4.294 4.596 1.00 90.94 94 GLU A CA 1
ATOM 675 C C . GLU A 1 94 ? -4.240 -3.169 5.156 1.00 90.94 94 GLU A C 1
ATOM 677 O O . GLU A 1 94 ? -3.067 -3.018 4.803 1.00 90.94 94 GLU A O 1
ATOM 682 N N . ILE A 1 95 ? -4.820 -2.350 6.026 1.00 90.56 95 ILE A N 1
ATOM 683 C CA . ILE A 1 95 ? -4.171 -1.155 6.564 1.00 90.56 95 ILE A CA 1
ATOM 684 C C . ILE A 1 95 ? -4.155 -1.265 8.081 1.00 90.56 95 ILE A C 1
ATOM 686 O O . ILE A 1 95 ? -5.214 -1.280 8.709 1.00 90.56 95 ILE A O 1
ATOM 690 N N . TYR A 1 96 ? -2.958 -1.278 8.665 1.00 89.38 96 TYR A N 1
ATOM 691 C CA . TYR A 1 96 ? -2.762 -1.309 10.119 1.00 89.38 96 TYR A CA 1
ATOM 692 C C . TYR A 1 96 ? -2.418 0.068 10.708 1.00 89.38 96 TYR A C 1
ATOM 694 O O . TYR A 1 96 ? -1.934 0.184 11.830 1.00 89.38 96 TYR A O 1
ATOM 702 N N . GLY A 1 97 ? -2.647 1.129 9.937 1.00 88.56 97 GLY A N 1
ATOM 703 C CA . GLY A 1 97 ? -2.373 2.497 10.343 1.00 88.56 97 GLY A CA 1
ATOM 704 C C . GLY A 1 97 ? -3.229 3.497 9.579 1.00 88.56 97 GLY A C 1
ATOM 705 O O . GLY A 1 97 ? -4.431 3.312 9.390 1.00 88.56 97 GLY A O 1
ATOM 706 N N . LYS A 1 98 ? -2.607 4.589 9.135 1.00 90.62 98 LYS A N 1
ATOM 707 C CA . LYS A 1 98 ? -3.306 5.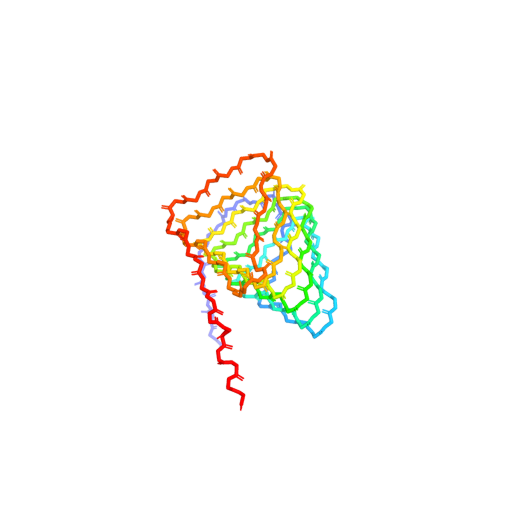662 8.426 1.00 90.62 98 LYS A CA 1
ATOM 708 C C . LYS A 1 98 ? -3.074 5.562 6.924 1.00 90.62 98 LYS A C 1
ATOM 710 O O . LYS A 1 98 ? -1.944 5.724 6.472 1.00 90.62 98 LYS A O 1
ATOM 715 N N . LEU A 1 99 ? -4.142 5.392 6.155 1.00 89.50 99 LEU A N 1
ATOM 716 C CA . LEU A 1 99 ? -4.137 5.525 4.702 1.00 89.50 99 LEU A CA 1
ATOM 717 C C . LEU A 1 99 ? -4.582 6.938 4.293 1.00 89.50 99 LEU A C 1
ATOM 719 O O . LEU A 1 99 ? -5.600 7.451 4.747 1.00 89.50 99 LEU A O 1
ATOM 723 N N . SER A 1 100 ? -3.840 7.566 3.392 1.00 91.69 100 SER A N 1
ATOM 724 C CA . SER A 1 100 ? -4.227 8.790 2.700 1.00 91.69 100 SER A CA 1
ATOM 725 C C . SER A 1 100 ? -3.972 8.608 1.213 1.00 91.69 100 SER A C 1
ATOM 727 O O . SER A 1 100 ? -2.844 8.364 0.792 1.00 91.69 100 SER A O 1
ATOM 729 N N . CYS A 1 101 ? -5.017 8.696 0.404 1.00 89.56 101 CYS A N 1
ATOM 730 C CA . CYS A 1 101 ? -4.902 8.494 -1.032 1.00 89.56 101 CYS A CA 1
ATOM 731 C C . CYS A 1 101 ? -5.759 9.478 -1.809 1.00 89.56 101 CYS A C 1
ATOM 733 O O . CYS A 1 101 ? -6.777 9.962 -1.319 1.00 89.56 101 CYS A O 1
ATOM 735 N N . LYS A 1 102 ? -5.345 9.763 -3.042 1.00 89.62 102 LYS A N 1
ATOM 736 C CA . LYS A 1 102 ? -6.153 10.568 -3.950 1.00 89.62 102 LYS A CA 1
ATOM 737 C C . LYS A 1 102 ? -7.225 9.714 -4.615 1.00 89.62 102 LYS A C 1
ATOM 739 O O . LYS A 1 102 ? -8.406 10.007 -4.478 1.00 89.62 102 LYS A O 1
ATOM 744 N N . ASN A 1 103 ? -6.831 8.632 -5.281 1.00 90.38 103 ASN A N 1
ATOM 745 C CA . ASN A 1 103 ? -7.756 7.730 -5.950 1.00 90.38 103 ASN A CA 1
ATOM 746 C C . ASN A 1 103 ? -7.483 6.289 -5.510 1.00 90.38 103 ASN A C 1
ATOM 748 O O . ASN A 1 103 ? -6.375 5.777 -5.673 1.00 90.38 103 ASN A O 1
ATOM 752 N N . LEU A 1 104 ? -8.509 5.649 -4.955 1.00 90.25 104 LEU A N 1
ATOM 753 C CA . LEU A 1 104 ? -8.456 4.295 -4.427 1.00 90.25 104 LEU A CA 1
ATOM 754 C C . LEU A 1 104 ? -9.425 3.397 -5.185 1.00 90.25 104 LEU A C 1
ATOM 756 O O . LEU A 1 104 ? -10.621 3.683 -5.210 1.00 90.25 104 LEU A O 1
ATOM 760 N N . CYS A 1 105 ? -8.920 2.304 -5.747 1.00 91.06 105 CYS A N 1
ATOM 761 C CA . CYS A 1 105 ? -9.723 1.249 -6.345 1.00 91.06 105 CYS A CA 1
ATOM 762 C C . CYS A 1 105 ? -9.367 -0.099 -5.705 1.00 91.06 105 CYS A C 1
ATOM 764 O O . CYS A 1 105 ? -8.239 -0.570 -5.796 1.00 91.06 105 CYS A O 1
ATOM 766 N N . VAL A 1 106 ? -10.320 -0.730 -5.030 1.00 91.88 106 VAL A N 1
ATOM 767 C CA . VAL A 1 106 ? -10.148 -2.042 -4.402 1.00 91.88 106 VAL A CA 1
ATOM 768 C C . VAL A 1 106 ? -11.231 -2.968 -4.932 1.00 91.88 106 VAL A C 1
ATOM 770 O O . VAL A 1 106 ? -12.420 -2.732 -4.722 1.00 91.88 106 VAL A O 1
ATOM 773 N N . TYR A 1 107 ? -10.825 -4.025 -5.630 1.00 89.38 107 TYR A N 1
ATOM 774 C CA . TYR A 1 107 ? -11.756 -4.964 -6.257 1.00 89.38 107 TYR A CA 1
ATOM 775 C C . TYR A 1 107 ? -12.339 -5.977 -5.265 1.00 89.38 107 TYR A C 1
ATOM 777 O O . TYR A 1 107 ? -13.490 -6.383 -5.404 1.00 89.38 107 TYR A O 1
ATOM 785 N N . GLY A 1 108 ? -11.575 -6.357 -4.245 1.00 89.38 108 GLY A N 1
ATOM 786 C CA . GLY A 1 108 ? -12.023 -7.212 -3.150 1.00 89.38 108 GLY A CA 1
ATOM 787 C C . GLY A 1 108 ? -12.233 -6.414 -1.869 1.00 89.38 108 GLY A C 1
ATOM 788 O O . GLY A 1 108 ? -12.916 -5.391 -1.860 1.00 89.38 108 GLY A O 1
ATOM 789 N N . SER A 1 109 ? -11.693 -6.900 -0.754 1.00 90.38 109 SER A N 1
ATOM 790 C CA . SER A 1 109 ? -11.963 -6.338 0.572 1.00 90.38 109 SER A CA 1
ATOM 791 C C . SER A 1 109 ? -10.983 -5.240 0.978 1.00 90.38 109 SER A C 1
ATOM 793 O O . SER A 1 109 ? -9.768 -5.403 0.845 1.00 90.38 109 SER A O 1
ATOM 795 N N . LEU A 1 110 ? -11.518 -4.175 1.574 1.00 91.12 110 LEU A N 1
ATOM 796 C CA . LEU A 1 110 ? -10.756 -3.159 2.295 1.00 91.12 110 LEU A CA 1
ATOM 797 C C . LEU A 1 110 ? -10.853 -3.451 3.795 1.00 91.12 110 LEU A C 1
ATOM 799 O O . LEU A 1 110 ? -11.939 -3.351 4.355 1.00 91.12 110 LEU A O 1
ATOM 803 N N . SER A 1 111 ? -9.744 -3.774 4.449 1.00 90.69 111 SER A N 1
ATOM 804 C CA . SER A 1 111 ? -9.682 -4.079 5.878 1.00 90.69 111 SER A CA 1
ATOM 805 C C . SER A 1 111 ? -8.825 -3.054 6.619 1.00 90.69 111 SER A C 1
ATOM 807 O O . SER A 1 111 ? -7.628 -2.936 6.371 1.00 90.69 111 SER A O 1
ATOM 809 N N . LEU A 1 112 ? -9.425 -2.340 7.565 1.00 90.44 112 LEU A N 1
ATOM 810 C CA . LEU A 1 112 ? -8.726 -1.500 8.537 1.00 90.44 112 LEU A CA 1
ATOM 811 C C . LEU A 1 112 ? -8.515 -2.319 9.804 1.00 90.44 112 LEU A C 1
ATOM 813 O O . LEU A 1 112 ? -9.480 -2.855 10.345 1.00 90.44 112 LEU A O 1
ATOM 817 N N . ILE A 1 113 ? -7.277 -2.447 10.267 1.00 88.81 113 ILE A N 1
ATOM 818 C CA . ILE A 1 113 ? -6.930 -3.349 11.364 1.00 88.81 113 ILE A CA 1
ATOM 819 C C . ILE A 1 113 ? -6.254 -2.547 12.470 1.00 88.81 113 ILE A C 1
ATOM 821 O O . ILE A 1 113 ? -5.186 -1.990 12.257 1.00 88.81 113 ILE A O 1
ATOM 825 N N . GLY A 1 114 ? -6.874 -2.457 13.640 1.00 84.62 114 GLY A N 1
ATOM 826 C CA . GLY A 1 114 ? -6.401 -1.673 14.778 1.00 84.62 114 GLY A CA 1
ATOM 827 C C . GLY A 1 114 ? -7.308 -0.480 15.116 1.00 84.62 114 GLY A C 1
ATOM 828 O O . GLY A 1 114 ? -7.999 0.059 14.250 1.00 84.62 114 GLY A O 1
ATOM 829 N N . PRO A 1 115 ? -7.311 -0.033 16.384 1.00 82.12 115 PRO A N 1
ATOM 830 C CA . PRO A 1 115 ? -8.221 1.006 16.874 1.00 82.12 115 PRO A CA 1
ATOM 831 C C . PRO A 1 115 ? -7.939 2.399 16.289 1.00 82.12 115 PRO A C 1
ATOM 833 O O . PRO A 1 115 ? -8.838 3.235 16.234 1.00 82.12 115 PRO A O 1
ATOM 836 N N . ALA A 1 116 ? -6.703 2.655 15.851 1.00 84.06 116 ALA A N 1
ATOM 837 C CA . ALA A 1 116 ? -6.287 3.914 15.228 1.00 84.06 116 ALA A CA 1
ATOM 838 C C . ALA A 1 116 ? -6.284 3.860 13.690 1.00 84.06 116 ALA A C 1
ATOM 840 O O . ALA A 1 116 ? -5.907 4.838 13.037 1.00 84.06 116 ALA A O 1
ATOM 841 N N . SER A 1 117 ? -6.678 2.724 13.109 1.00 88.00 117 SER A N 1
ATOM 842 C CA . SER A 1 117 ? -6.576 2.502 11.674 1.00 88.00 117 SER A CA 1
ATOM 843 C C . SER A 1 117 ? -7.691 3.223 10.939 1.00 88.00 117 SER A C 1
ATOM 845 O O . SER A 1 117 ? -8.879 3.033 11.194 1.00 88.00 117 SER A O 1
ATOM 847 N N . THR A 1 118 ? -7.297 4.097 10.025 1.00 90.31 118 THR A N 1
ATOM 848 C CA . THR A 1 118 ? -8.213 4.983 9.313 1.00 90.31 118 THR A CA 1
ATOM 849 C C . THR A 1 118 ? -7.730 5.183 7.893 1.00 90.31 118 THR A C 1
ATOM 851 O O . THR A 1 118 ? -6.537 5.070 7.608 1.00 90.31 118 THR A O 1
ATOM 854 N N . TYR A 1 119 ? -8.651 5.506 6.996 1.00 90.62 119 TYR A N 1
ATOM 855 C CA . TYR A 1 119 ? -8.303 5.894 5.646 1.00 90.62 119 TYR A CA 1
ATOM 856 C C . TYR A 1 119 ? -9.032 7.161 5.231 1.00 90.62 119 TYR A C 1
ATOM 858 O O . TYR A 1 119 ? -10.144 7.446 5.669 1.00 90.62 119 TYR A O 1
ATOM 866 N N . THR A 1 120 ? -8.376 7.949 4.394 1.00 90.88 120 THR A N 1
ATOM 867 C CA . THR A 1 120 ? -8.936 9.162 3.810 1.00 90.88 120 THR A CA 1
ATOM 868 C C . THR A 1 120 ? -8.672 9.137 2.315 1.00 90.88 120 THR A C 1
ATOM 870 O O . THR A 1 120 ? -7.523 8.990 1.888 1.00 90.88 120 THR A O 1
ATOM 873 N N . VAL A 1 121 ? -9.742 9.270 1.534 1.00 91.38 121 VAL A N 1
ATOM 874 C CA . VAL A 1 121 ? -9.686 9.378 0.076 1.00 91.38 121 VAL A CA 1
ATOM 875 C C . VAL A 1 121 ? -10.085 10.799 -0.308 1.00 91.38 121 VAL A C 1
ATOM 877 O O . VAL A 1 121 ? -11.161 11.250 0.073 1.00 91.38 121 VAL A O 1
ATOM 880 N N . GLU A 1 122 ? -9.217 11.524 -1.011 1.00 89.31 122 GLU A N 1
ATOM 881 C CA . GLU A 1 122 ? -9.499 12.910 -1.426 1.00 89.31 122 GLU A CA 1
ATOM 882 C C . GLU A 1 122 ? -10.286 12.994 -2.741 1.00 89.31 122 GLU A C 1
ATOM 884 O O . GLU A 1 122 ? -11.022 13.950 -2.970 1.00 89.31 122 GLU A O 1
ATOM 889 N N . GLY A 1 123 ? -10.095 12.019 -3.628 1.00 88.00 123 GLY A N 1
ATOM 890 C CA . GLY A 1 123 ? -10.687 11.954 -4.960 1.00 88.00 123 GLY A CA 1
ATOM 891 C C . GLY A 1 123 ? -11.690 10.811 -5.080 1.00 88.00 123 GLY A C 1
ATOM 892 O O . GLY A 1 123 ? -12.720 10.806 -4.412 1.00 88.00 123 GLY A O 1
ATOM 893 N N . SER A 1 124 ? -11.426 9.855 -5.977 1.00 88.31 124 SER A N 1
ATOM 894 C CA . SER A 1 124 ? -12.351 8.743 -6.223 1.00 88.31 124 SER A CA 1
ATOM 895 C C . SER A 1 124 ? -12.077 7.559 -5.304 1.00 88.31 124 SER A C 1
ATOM 897 O O . SER A 1 124 ? -10.967 7.027 -5.297 1.00 88.31 124 SER A O 1
ATOM 899 N N . GLU A 1 125 ? -13.110 7.079 -4.624 1.00 90.88 125 GLU A N 1
ATOM 900 C CA . GLU A 1 125 ? -13.090 5.812 -3.901 1.00 90.88 125 GLU A CA 1
ATOM 901 C C . GLU A 1 125 ? -13.984 4.794 -4.616 1.00 90.88 125 GLU A C 1
ATOM 903 O O . GLU A 1 125 ? -15.179 5.021 -4.801 1.00 90.88 125 GLU A O 1
ATOM 908 N N . GLN A 1 126 ? -13.412 3.656 -4.991 1.00 90.50 126 GLN A N 1
ATOM 909 C CA . GLN A 1 126 ? -14.131 2.500 -5.505 1.00 90.50 126 GLN A CA 1
ATOM 910 C C . GLN A 1 126 ? -13.709 1.282 -4.696 1.00 90.50 126 GLN A C 1
ATOM 912 O O . GLN A 1 126 ? -12.577 0.831 -4.796 1.00 90.50 126 GLN A O 1
ATOM 917 N N . VAL A 1 127 ? -14.607 0.754 -3.871 1.00 90.81 127 VAL A N 1
ATOM 918 C CA . VAL A 1 127 ? -14.390 -0.510 -3.163 1.00 90.81 127 VAL A CA 1
ATOM 919 C C . VAL A 1 127 ? -15.538 -1.426 -3.544 1.00 90.81 127 VAL A C 1
ATOM 921 O O . VAL A 1 127 ? -16.687 -1.143 -3.208 1.00 90.81 127 VAL A O 1
ATOM 924 N N . LEU A 1 128 ? -15.229 -2.467 -4.309 1.00 89.50 128 LEU A N 1
ATOM 925 C CA . LEU A 1 128 ? -16.213 -3.394 -4.873 1.00 89.50 128 LEU A CA 1
ATOM 926 C C . LEU A 1 128 ? -16.521 -4.568 -3.936 1.00 89.50 128 LEU A C 1
ATOM 928 O O . LEU A 1 128 ? -17.561 -5.205 -4.088 1.00 89.50 128 LEU A O 1
ATOM 932 N N . GLY A 1 129 ? -15.661 -4.838 -2.953 1.00 89.38 129 GLY A N 1
ATOM 933 C CA . GLY A 1 129 ? -15.911 -5.821 -1.904 1.00 89.38 129 GLY A CA 1
ATOM 934 C C . GLY A 1 129 ? -16.209 -5.201 -0.533 1.00 89.38 129 GLY A C 1
ATOM 935 O O . GLY A 1 129 ? -16.532 -4.016 -0.414 1.00 89.38 129 GLY A O 1
ATOM 936 N N . PRO A 1 130 ? -16.149 -6.009 0.539 1.00 88.69 130 PRO A N 1
ATOM 937 C CA . PRO A 1 130 ? -16.535 -5.561 1.868 1.00 88.69 130 PRO A CA 1
ATOM 938 C C . PRO A 1 130 ? -15.498 -4.607 2.469 1.00 88.69 130 PRO A C 1
ATOM 940 O O . PRO A 1 130 ? -14.291 -4.842 2.387 1.00 88.69 130 PRO A O 1
ATOM 943 N N . LYS A 1 131 ? -15.989 -3.560 3.139 1.00 90.38 131 LYS A N 1
ATOM 944 C CA . LYS A 1 131 ? -15.189 -2.694 4.011 1.00 90.38 131 LYS A CA 1
ATOM 945 C C . LYS A 1 131 ? -15.264 -3.239 5.432 1.00 90.38 131 LYS A C 1
ATOM 947 O O . LYS A 1 131 ? -16.322 -3.210 6.056 1.00 90.38 131 LYS A O 1
ATOM 952 N N . LEU A 1 132 ? -14.159 -3.776 5.919 1.00 88.50 132 LEU A N 1
ATOM 953 C CA . LEU A 1 132 ? -14.032 -4.387 7.230 1.00 88.50 132 LEU A CA 1
ATOM 954 C C . LEU A 1 132 ? -13.206 -3.470 8.129 1.00 88.50 132 LEU A C 1
ATOM 956 O O . LEU A 1 132 ? -12.172 -2.949 7.724 1.00 88.50 132 LEU A O 1
ATOM 960 N N . ALA A 1 133 ? -13.641 -3.308 9.370 1.00 83.88 133 ALA A N 1
ATOM 961 C CA . ALA A 1 133 ? -12.823 -2.740 10.429 1.00 83.88 133 ALA A CA 1
ATOM 962 C C . ALA A 1 133 ? -12.667 -3.815 11.504 1.00 83.88 133 ALA A C 1
ATOM 964 O O . ALA A 1 133 ? -13.660 -4.331 12.019 1.00 83.88 133 ALA A O 1
ATOM 965 N N . ARG A 1 134 ? -11.428 -4.202 11.800 1.00 80.88 134 ARG A N 1
ATOM 966 C CA . ARG A 1 134 ? -11.091 -5.188 12.825 1.00 80.88 134 ARG A CA 1
ATOM 967 C C . ARG A 1 134 ? -10.298 -4.496 13.917 1.00 80.88 134 ARG A C 1
ATOM 969 O O . ARG A 1 134 ? -9.328 -3.808 13.639 1.00 80.88 134 ARG A O 1
ATOM 976 N N . VAL A 1 135 ? -10.711 -4.687 15.163 1.00 67.25 135 VAL A N 1
ATOM 977 C CA . VAL A 1 135 ? -9.987 -4.159 16.333 1.00 67.25 135 VAL A CA 1
ATOM 978 C C . VAL A 1 135 ? -8.815 -5.071 16.705 1.00 67.25 135 VAL A C 1
ATOM 980 O O . VAL A 1 135 ? -7.857 -4.618 17.317 1.00 67.25 135 VAL A O 1
ATOM 983 N N . GLN A 1 136 ? -8.890 -6.342 16.308 1.00 58.84 136 GLN A N 1
ATOM 984 C CA . GLN A 1 136 ? -7.919 -7.363 16.664 1.00 58.84 136 GLN A CA 1
ATOM 985 C C . GLN A 1 136 ? -6.606 -7.144 15.912 1.00 58.84 136 GLN A C 1
ATOM 987 O O . GLN A 1 136 ? -6.576 -7.189 14.678 1.00 58.84 136 GLN A O 1
ATOM 992 N N . GLU A 1 137 ? -5.545 -6.892 16.678 1.00 55.16 137 GLU A N 1
ATOM 993 C CA . GLU A 1 137 ? -4.168 -7.001 16.211 1.00 55.16 137 GLU A CA 1
ATOM 994 C C . GLU A 1 137 ? -4.004 -8.392 15.582 1.00 55.16 137 GLU A C 1
ATOM 996 O O . GLU A 1 137 ? -4.549 -9.363 16.108 1.00 55.16 137 GLU A O 1
ATOM 1001 N N . PRO A 1 138 ? -3.342 -8.520 14.423 1.00 52.97 138 PRO A N 1
ATOM 1002 C CA . PRO A 1 138 ? -2.959 -9.838 13.954 1.00 52.97 138 PRO A CA 1
ATOM 1003 C C . PRO A 1 138 ? -2.095 -10.428 15.067 1.00 52.97 138 PRO A C 1
ATOM 1005 O O . PRO A 1 138 ? -1.117 -9.797 15.470 1.00 52.97 138 PRO A O 1
ATOM 1008 N N . ASP A 1 139 ? -2.500 -11.580 15.595 1.00 49.75 139 ASP A N 1
ATOM 1009 C CA . ASP A 1 139 ? -1.700 -12.352 16.534 1.00 49.75 139 ASP A CA 1
ATOM 1010 C C . ASP A 1 139 ? -0.401 -12.716 15.792 1.00 49.75 139 ASP A C 1
ATOM 1012 O O . ASP A 1 139 ? -0.325 -13.710 15.069 1.00 49.75 139 ASP A O 1
ATOM 1016 N N . TRP A 1 140 ? 0.605 -11.838 15.857 1.00 61.59 140 TRP A N 1
ATOM 1017 C CA . TRP A 1 140 ? 1.970 -12.121 15.430 1.00 61.59 140 TRP A CA 1
ATOM 1018 C C . TRP A 1 140 ? 2.577 -13.060 16.476 1.00 61.59 140 TRP A C 1
ATOM 1020 O O . TRP A 1 140 ? 3.513 -12.685 17.178 1.00 61.59 140 TRP A O 1
ATOM 1030 N N . ASP A 1 141 ? 2.016 -14.259 16.621 1.00 40.53 141 ASP A N 1
ATOM 1031 C CA . ASP A 1 141 ? 2.700 -15.343 17.314 1.00 40.53 141 ASP A CA 1
ATOM 1032 C C . ASP A 1 141 ? 3.898 -15.730 16.436 1.00 40.53 141 ASP A C 1
ATOM 1034 O O . ASP A 1 141 ? 3.753 -16.337 15.370 1.00 40.53 141 ASP A O 1
ATOM 1038 N N . PHE A 1 142 ? 5.071 -15.253 16.852 1.00 49.75 142 PHE A N 1
ATOM 1039 C CA . PHE A 1 142 ? 6.380 -15.605 16.311 1.00 49.75 142 PHE A CA 1
ATOM 1040 C C . PHE A 1 142 ? 6.926 -16.845 17.023 1.00 49.75 142 PHE A C 1
ATOM 1042 O O . PHE A 1 142 ? 6.754 -16.934 18.261 1.00 49.75 142 PHE A O 1
#

pLDDT: mean 81.96, std 15.95, range [38.69, 92.0]

Foldseek 3Di:
DDDDDDDDDDDDPDPAAEAEEAEEAEEAEAEDPHEYAYEYEYVEEYEYEEHYEHLYEYYHCYEYAYHYEYEYVAEYEHLYEYEANYEYEYCHYEYAAEYEYAYYAHQEEYEFEAPHGDYDYNHYDHHNYYYYYHNDDPPPPD

Radius of gyration: 16.37 Å; chains: 1; bounding box: 37×44×48 Å

Sequence (142 aa):
MSDYYAAGPSLEYSNFKRCGNITSDNLLTLTGPLEVTGNVRSGGSIHLEGHVIITGSLDAYGPLTTNGNVSCGGTVKSYGSLKISGFLDGQGLEIYGKLSCKNLCVYGSLSLIGPASTYTVEGSEQVLGPKLARVQEPDWDF

InterPro domains:
  IPR036145 Septum formation inhibitor MinC, C-terminal domain superfamily [SSF63848] (35-77)

Secondary structure (DSSP, 8-state):
----------------EEES-EEESS-EEEESSEEESS-EEESS-EEEEEEEEESS-EEESS-EEEEEEEEEEEEEEESS-EEEEEEEEEEEEEESSEEEEEEEEESS-EEEESTT-EEEESS-EEE-S-EEEE-SPP----